Protein AF-A0A377A702-F1 (afdb_monomer_lite)

Structure (mmCIF, N/CA/C/O backbone):
data_AF-A0A377A702-F1
#
_entry.id   AF-A0A377A702-F1
#
loop_
_atom_site.group_PDB
_atom_site.id
_atom_site.type_symbol
_atom_site.label_atom_id
_atom_site.label_alt_id
_atom_site.label_comp_id
_atom_site.label_asym_id
_atom_site.label_entity_id
_atom_site.label_seq_id
_ato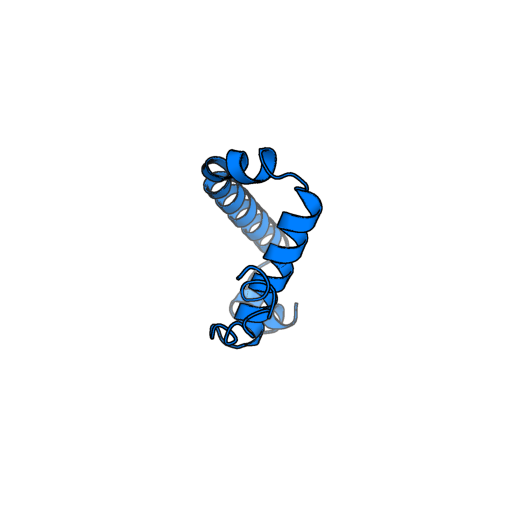m_site.pdbx_PDB_ins_code
_atom_site.Cartn_x
_atom_site.Cartn_y
_atom_site.Cartn_z
_atom_site.occupancy
_atom_site.B_iso_or_equiv
_atom_site.auth_seq_id
_atom_site.auth_comp_id
_atom_site.auth_asym_id
_atom_site.auth_atom_id
_atom_site.pdbx_PDB_model_num
ATOM 1 N N . MET A 1 1 ? 5.188 -12.843 -9.836 1.00 70.31 1 MET A N 1
ATOM 2 C CA . MET A 1 1 ? 4.988 -11.473 -10.349 1.00 70.31 1 MET A CA 1
ATOM 3 C C . MET A 1 1 ? 5.405 -11.469 -11.803 1.00 70.31 1 MET A C 1
ATOM 5 O O . MET A 1 1 ? 6.554 -11.789 -12.070 1.00 70.31 1 MET A O 1
ATOM 9 N N . ALA A 1 2 ? 4.479 -11.212 -12.724 1.00 87.31 2 ALA A N 1
ATOM 10 C CA . ALA A 1 2 ? 4.804 -11.178 -14.151 1.00 87.31 2 ALA A CA 1
ATOM 11 C C . ALA A 1 2 ? 5.660 -9.945 -14.500 1.00 87.31 2 ALA A C 1
ATOM 13 O O . ALA A 1 2 ? 6.609 -10.048 -15.270 1.00 87.31 2 ALA A O 1
ATOM 14 N N . ASP A 1 3 ? 5.403 -8.821 -13.830 1.00 90.25 3 ASP A N 1
ATOM 15 C CA . ASP A 1 3 ? 6.035 -7.520 -14.099 1.00 90.25 3 ASP A CA 1
ATOM 16 C C . ASP A 1 3 ? 7.539 -7.472 -13.785 1.00 90.25 3 ASP A C 1
ATOM 18 O O . ASP A 1 3 ? 8.237 -6.567 -14.225 1.00 90.25 3 ASP A O 1
ATOM 22 N N . GLY A 1 4 ? 8.065 -8.456 -13.048 1.00 90.31 4 GLY A N 1
ATOM 23 C CA . GLY A 1 4 ? 9.502 -8.584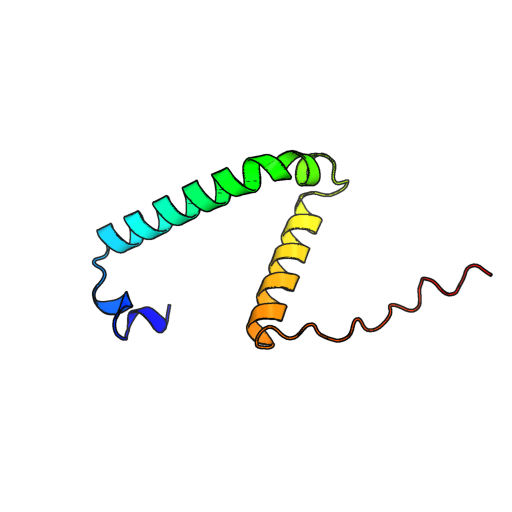 -12.783 1.00 90.31 4 GLY A CA 1
ATOM 24 C C . GLY A 1 4 ? 10.313 -9.125 -13.966 1.00 90.31 4 GLY A C 1
ATOM 25 O O . GLY A 1 4 ? 11.539 -9.099 -13.916 1.00 90.31 4 GLY A O 1
ATOM 26 N N . LEU A 1 5 ? 9.655 -9.631 -15.017 1.00 92.19 5 LEU A N 1
ATOM 27 C CA . LEU A 1 5 ? 10.315 -10.192 -16.204 1.00 92.19 5 LEU A CA 1
ATOM 28 C C . LEU A 1 5 ? 10.711 -9.126 -17.234 1.00 92.19 5 LEU A C 1
ATOM 30 O O . LEU A 1 5 ? 11.489 -9.417 -18.140 1.00 92.19 5 LEU A O 1
ATOM 34 N N . TYR A 1 6 ? 10.200 -7.903 -17.089 1.00 91.25 6 TYR A N 1
ATOM 35 C CA . TYR A 1 6 ? 10.465 -6.787 -17.988 1.00 91.25 6 TYR A CA 1
ATOM 36 C C . TYR A 1 6 ? 11.018 -5.586 -17.202 1.00 91.25 6 TYR A C 1
ATOM 38 O O . TYR A 1 6 ? 10.737 -5.434 -16.007 1.00 91.25 6 TYR A O 1
ATOM 46 N N . PRO A 1 7 ? 11.831 -4.723 -17.836 1.00 93.31 7 PRO A N 1
ATOM 47 C CA . PRO A 1 7 ? 12.296 -3.500 -17.194 1.00 93.31 7 PRO A CA 1
ATOM 48 C C . PRO A 1 7 ? 11.108 -2.583 -16.863 1.00 93.31 7 PRO A C 1
ATOM 50 O O . PRO A 1 7 ? 10.095 -2.584 -17.553 1.00 93.31 7 PRO A O 1
ATOM 53 N N . VAL A 1 8 ? 11.177 -1.757 -15.819 1.00 93.25 8 VAL A N 1
ATOM 54 C CA . VAL A 1 8 ? 12.338 -1.439 -14.958 1.00 93.25 8 VAL A CA 1
ATOM 55 C C . VAL A 1 8 ? 12.505 -2.361 -13.747 1.00 93.25 8 VAL A C 1
ATOM 57 O O . VAL A 1 8 ? 13.552 -2.344 -13.102 1.00 93.25 8 VAL A O 1
ATOM 60 N N . LEU A 1 9 ? 11.494 -3.174 -13.425 1.00 89.00 9 LEU A N 1
ATOM 61 C CA . LEU A 1 9 ? 11.504 -3.994 -12.212 1.00 89.00 9 LEU A CA 1
ATOM 62 C C . LEU A 1 9 ? 12.484 -5.172 -12.324 1.00 89.00 9 LEU A C 1
ATOM 64 O O . LEU A 1 9 ? 13.047 -5.594 -11.317 1.00 89.00 9 LEU A O 1
ATOM 68 N N . SER A 1 10 ? 12.771 -5.630 -13.547 1.00 89.19 10 SER A N 1
ATOM 69 C CA . SER A 1 10 ? 13.788 -6.653 -13.822 1.00 89.19 10 SER A CA 1
ATOM 70 C C . SER A 1 10 ? 15.229 -6.213 -13.520 1.00 89.19 10 SER A C 1
ATOM 72 O O . SER A 1 10 ? 16.118 -7.057 -13.451 1.00 89.19 10 SER A O 1
ATOM 74 N N . TRP A 1 11 ? 15.495 -4.910 -13.358 1.00 93.69 11 TRP A N 1
ATOM 75 C CA . TRP A 1 11 ? 16.819 -4.403 -12.963 1.00 93.69 11 TRP A CA 1
ATOM 76 C C . TRP A 1 11 ? 17.063 -4.494 -11.453 1.00 93.69 11 TRP A C 1
ATOM 78 O O . TRP A 1 11 ? 18.192 -4.313 -10.994 1.00 93.69 11 TRP A O 1
ATOM 88 N N . LEU A 1 12 ? 16.015 -4.768 -10.673 1.00 92.25 12 LEU A N 1
ATOM 89 C CA . LEU A 1 12 ? 16.085 -4.820 -9.223 1.00 92.25 12 LEU A CA 1
ATOM 90 C C . LEU A 1 12 ? 16.722 -6.135 -8.768 1.00 92.25 12 LEU A C 1
ATOM 92 O O . LEU A 1 12 ? 16.220 -7.222 -9.051 1.00 92.25 12 LEU A O 1
ATOM 96 N N . THR A 1 13 ? 17.821 -6.051 -8.018 1.00 92.44 13 THR A N 1
ATOM 97 C CA . THR A 1 13 ? 18.408 -7.245 -7.397 1.00 92.44 13 THR A CA 1
ATOM 98 C C . THR A 1 13 ? 17.495 -7.773 -6.287 1.00 92.44 13 THR A C 1
ATOM 100 O O . THR A 1 13 ? 16.674 -7.040 -5.724 1.00 92.44 13 THR A O 1
ATOM 103 N N . TRP A 1 14 ? 17.635 -9.054 -5.935 1.00 93.25 14 TRP A N 1
ATOM 104 C CA . TRP A 1 14 ? 16.805 -9.672 -4.895 1.00 93.25 14 TRP A CA 1
ATOM 105 C C . TRP A 1 14 ? 16.868 -8.927 -3.543 1.00 93.25 14 TRP A C 1
ATOM 107 O O . TRP A 1 14 ? 15.805 -8.588 -3.021 1.00 93.25 14 TRP A O 1
ATOM 117 N N . PRO A 1 15 ? 18.051 -8.542 -3.008 1.00 96.00 15 PRO A N 1
ATOM 118 C CA . PRO A 1 15 ? 18.110 -7.741 -1.782 1.00 96.00 15 PRO A CA 1
ATOM 119 C C . PRO A 1 15 ? 17.435 -6.372 -1.924 1.00 96.00 15 PRO A C 1
ATOM 121 O O . PRO A 1 15 ? 16.782 -5.904 -0.995 1.00 96.00 15 PRO A O 1
ATOM 124 N N . MET A 1 16 ? 17.548 -5.734 -3.094 1.00 95.31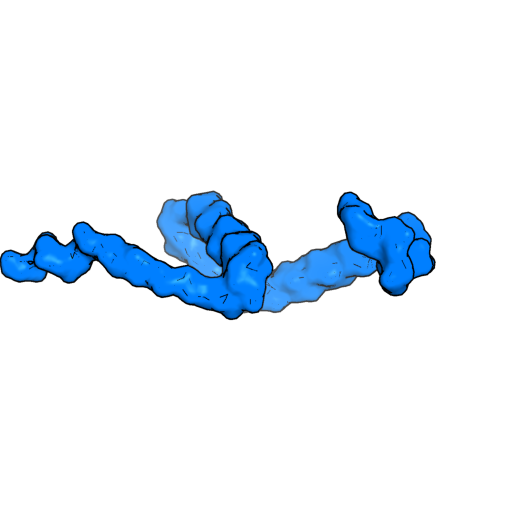 16 MET A N 1
ATOM 125 C CA . MET A 1 16 ? 16.921 -4.434 -3.339 1.00 95.31 16 MET A CA 1
ATOM 126 C C . MET A 1 16 ? 15.388 -4.545 -3.399 1.00 95.31 16 MET A C 1
ATOM 128 O O . MET A 1 16 ? 14.690 -3.667 -2.899 1.00 95.31 16 MET A O 1
ATOM 132 N N . SER A 1 17 ? 14.860 -5.658 -3.916 1.00 93.19 17 SER A N 1
ATOM 133 C CA . SER A 1 17 ? 13.423 -5.970 -3.902 1.00 93.19 17 SER A CA 1
ATOM 134 C C . SER A 1 17 ? 12.879 -6.107 -2.478 1.00 93.19 17 SER A C 1
ATOM 136 O O . SER A 1 17 ? 11.828 -5.552 -2.161 1.00 93.19 17 SER A O 1
ATOM 138 N N . VAL A 1 18 ? 13.625 -6.785 -1.599 1.00 95.56 18 VAL A N 1
ATOM 139 C CA . VAL A 1 18 ? 13.289 -6.899 -0.169 1.00 95.56 18 VAL A CA 1
ATOM 140 C C . VAL A 1 18 ? 13.355 -5.533 0.523 1.00 95.56 18 VAL A C 1
ATOM 142 O O . VAL A 1 18 ? 12.463 -5.194 1.304 1.00 95.56 18 VAL A O 1
ATOM 145 N N . GLY A 1 19 ? 14.370 -4.722 0.206 1.00 97.19 19 GLY A N 1
ATOM 146 C CA . GLY A 1 19 ? 14.492 -3.353 0.710 1.00 97.19 19 GLY A CA 1
ATOM 147 C C . GLY A 1 19 ? 13.295 -2.481 0.323 1.00 97.19 19 GLY A C 1
ATOM 148 O O . GLY A 1 19 ? 12.694 -1.856 1.193 1.00 97.19 19 GLY A O 1
ATOM 149 N N . LYS A 1 20 ? 12.892 -2.506 -0.956 1.00 95.38 20 LYS A N 1
ATOM 150 C CA . LYS A 1 20 ? 11.705 -1.795 -1.454 1.00 95.38 20 LYS A CA 1
ATOM 151 C C . LYS A 1 20 ? 10.444 -2.200 -0.685 1.00 95.38 20 LYS A C 1
ATOM 153 O O . LYS A 1 20 ? 9.765 -1.333 -0.148 1.00 95.38 20 LYS A O 1
ATOM 158 N N . TRP A 1 21 ? 10.167 -3.503 -0.597 1.00 95.44 21 TRP A N 1
ATOM 159 C CA . TRP A 1 21 ? 8.995 -4.023 0.116 1.00 95.44 21 TRP A CA 1
ATOM 160 C C . TRP A 1 21 ? 8.962 -3.576 1.585 1.00 95.44 21 TRP A C 1
ATOM 162 O O . TRP A 1 21 ? 7.913 -3.196 2.099 1.00 95.44 21 TRP A O 1
ATOM 172 N N . THR A 1 22 ? 10.121 -3.571 2.247 1.00 97.56 22 THR A N 1
ATOM 173 C CA . THR A 1 22 ? 10.237 -3.148 3.649 1.00 97.56 22 THR A CA 1
ATOM 174 C C . THR A 1 22 ? 9.921 -1.662 3.816 1.00 97.56 22 THR A C 1
ATOM 176 O O . THR A 1 22 ? 9.166 -1.296 4.715 1.00 97.56 22 THR A O 1
ATOM 179 N N . LEU A 1 23 ? 10.467 -0.806 2.947 1.00 97.50 23 LEU A N 1
ATOM 180 C CA . LEU A 1 23 ? 10.227 0.639 2.989 1.00 97.50 23 LEU A CA 1
ATOM 181 C C . LEU A 1 23 ? 8.758 0.980 2.716 1.00 97.50 23 LEU A C 1
ATOM 183 O O . LEU A 1 23 ? 8.147 1.683 3.518 1.00 97.50 23 LEU A O 1
ATOM 187 N N . GLU A 1 24 ? 8.178 0.425 1.648 1.00 96.00 24 GLU A N 1
ATOM 188 C CA . GLU A 1 24 ? 6.759 0.618 1.312 1.00 96.00 24 GLU A CA 1
ATOM 189 C C . GLU A 1 24 ? 5.845 0.135 2.448 1.00 96.00 24 GLU A C 1
ATOM 191 O O . GLU A 1 24 ? 4.857 0.792 2.782 1.00 96.00 24 GLU A O 1
ATOM 196 N N . GLY A 1 25 ? 6.187 -0.990 3.085 1.00 95.06 25 GLY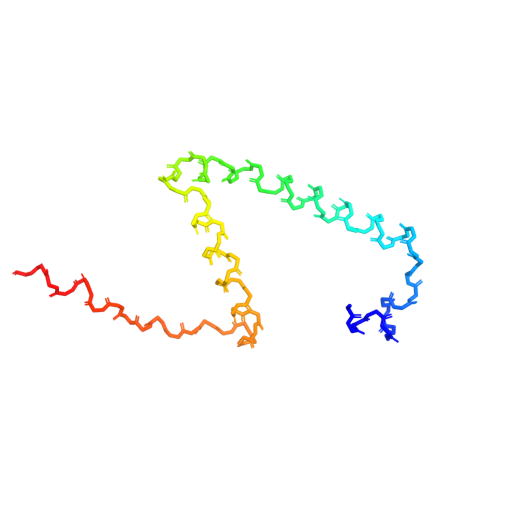 A N 1
ATOM 197 C CA . GLY A 1 25 ? 5.445 -1.527 4.224 1.00 95.06 25 GLY A CA 1
ATOM 198 C C . GLY A 1 25 ? 5.485 -0.616 5.454 1.00 95.06 25 GLY A C 1
ATOM 199 O O . GLY A 1 25 ? 4.446 -0.376 6.073 1.00 95.06 25 GLY A O 1
ATOM 200 N N . ILE A 1 26 ? 6.662 -0.080 5.796 1.00 97.38 26 ILE A N 1
ATOM 201 C CA . ILE A 1 26 ? 6.826 0.853 6.922 1.00 97.38 26 ILE A CA 1
ATOM 202 C C . ILE A 1 26 ? 6.064 2.150 6.655 1.00 97.38 26 ILE A C 1
ATOM 204 O O . ILE A 1 26 ? 5.323 2.602 7.526 1.00 97.38 26 ILE A O 1
ATOM 208 N N . GLU A 1 27 ? 6.208 2.726 5.462 1.00 96.25 27 GLU A N 1
ATOM 209 C CA . GLU A 1 27 ? 5.521 3.960 5.084 1.00 96.25 27 GLU A CA 1
ATOM 210 C C . GLU A 1 27 ? 3.999 3.784 5.121 1.00 96.25 27 GLU A C 1
ATOM 212 O O . GLU A 1 27 ? 3.298 4.569 5.760 1.00 96.25 27 GLU A O 1
ATOM 217 N N . THR A 1 28 ? 3.490 2.704 4.525 1.00 93.88 28 THR A N 1
ATOM 218 C CA . THR A 1 28 ? 2.055 2.394 4.546 1.00 93.88 28 THR A CA 1
ATOM 219 C C . THR A 1 28 ? 1.554 2.234 5.980 1.00 93.88 28 THR A C 1
ATOM 221 O O . THR A 1 28 ? 0.503 2.767 6.336 1.00 93.88 28 THR A O 1
ATOM 224 N N . ARG A 1 29 ? 2.299 1.532 6.847 1.00 93.31 29 ARG A N 1
ATOM 225 C CA . ARG A 1 29 ? 1.894 1.368 8.250 1.00 93.31 29 ARG A CA 1
ATOM 226 C C . ARG A 1 29 ? 1.935 2.688 9.017 1.00 93.31 29 ARG A C 1
ATOM 228 O O . ARG A 1 29 ? 1.055 2.903 9.845 1.00 93.31 29 ARG A O 1
ATOM 235 N N . ALA A 1 30 ? 2.910 3.552 8.746 1.00 95.31 30 ALA A N 1
ATOM 236 C CA . ALA A 1 30 ? 2.992 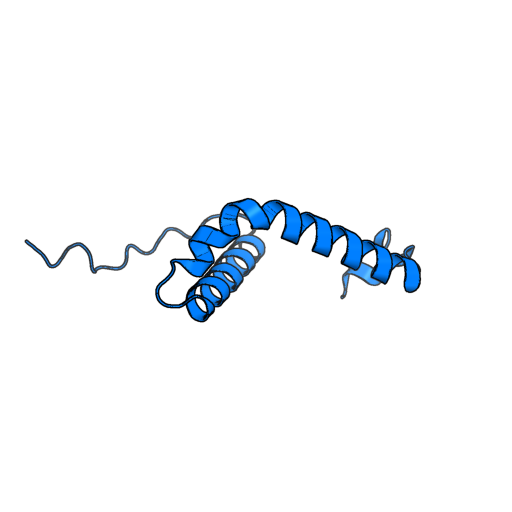4.875 9.353 1.00 95.31 30 ALA A CA 1
ATOM 237 C C . ALA A 1 30 ? 1.782 5.742 8.970 1.00 95.31 30 ALA A C 1
ATOM 239 O O . ALA A 1 30 ? 1.156 6.318 9.852 1.00 95.31 30 ALA A O 1
ATOM 240 N N . GLN A 1 31 ? 1.388 5.757 7.692 1.00 93.00 31 GLN A N 1
ATOM 241 C CA . GLN A 1 31 ? 0.196 6.480 7.224 1.00 93.00 31 GLN A CA 1
ATOM 242 C C . GLN A 1 31 ? -1.105 5.916 7.816 1.00 93.00 31 GLN A C 1
ATOM 244 O O . GLN A 1 31 ? -2.033 6.657 8.129 1.00 93.00 31 GLN A O 1
ATOM 249 N N . LEU A 1 32 ? -1.178 4.595 8.004 1.00 93.00 32 LEU A N 1
ATOM 250 C CA . LEU A 1 32 ? -2.340 3.944 8.610 1.00 93.00 32 LEU A CA 1
ATOM 251 C C . LEU A 1 32 ? -2.408 4.101 10.132 1.00 93.00 32 LEU A C 1
ATOM 253 O O . LEU A 1 32 ? -3.443 3.774 10.711 1.00 93.00 32 LEU A O 1
ATOM 257 N N . LEU A 1 33 ? -1.352 4.588 10.788 1.00 93.62 33 LEU A N 1
ATOM 258 C CA . LEU A 1 33 ? -1.331 4.750 12.241 1.00 93.62 33 LEU A CA 1
ATOM 259 C C . LEU A 1 33 ? -2.412 5.735 12.711 1.00 93.62 33 LEU A C 1
ATOM 261 O O . LEU A 1 33 ? -3.091 5.466 13.700 1.00 93.62 33 LEU A O 1
ATOM 265 N N . ASP A 1 34 ? -2.643 6.801 11.944 1.00 90.50 34 ASP A N 1
ATOM 266 C CA . ASP A 1 34 ? -3.694 7.789 12.215 1.00 90.50 34 ASP A CA 1
ATOM 267 C C . ASP A 1 34 ? -5.109 7.198 12.067 1.00 90.50 34 ASP A C 1
ATOM 269 O O . ASP A 1 34 ? -6.056 7.645 12.711 1.00 90.50 34 ASP A O 1
ATOM 273 N N . SER A 1 35 ? -5.258 6.155 11.244 1.00 87.69 35 SER A N 1
ATOM 274 C CA . SER A 1 35 ? -6.534 5.472 10.977 1.00 87.69 35 SER A CA 1
ATOM 275 C C . SER A 1 35 ? -6.734 4.193 11.800 1.00 87.69 35 SER A C 1
ATOM 277 O O . SER A 1 35 ? -7.801 3.580 11.739 1.00 87.69 35 SER A O 1
ATOM 279 N N . ASP A 1 36 ? -5.746 3.781 12.599 1.00 88.50 36 ASP A N 1
ATOM 280 C CA . ASP A 1 36 ? -5.773 2.529 13.371 1.00 88.50 36 ASP A CA 1
ATOM 281 C C . ASP A 1 36 ? -6.942 2.506 14.377 1.00 88.50 36 ASP A C 1
ATOM 283 O O . ASP A 1 36 ? -7.541 1.460 14.631 1.00 88.50 36 ASP A O 1
ATOM 287 N N . GLY A 1 37 ? -7.347 3.679 14.881 1.00 88.19 37 GLY A N 1
ATOM 288 C CA . GLY A 1 37 ? -8.509 3.834 15.760 1.00 88.19 37 GLY A CA 1
ATOM 289 C C . GLY A 1 37 ? -9.836 3.410 15.121 1.00 88.19 37 GLY A C 1
ATOM 290 O O . GLY A 1 37 ? -10.662 2.800 15.798 1.00 88.19 37 GLY A O 1
ATOM 291 N N . LEU A 1 38 ? -10.026 3.652 13.818 1.00 90.38 38 LEU A N 1
ATOM 292 C CA . LEU A 1 38 ? -11.238 3.243 13.094 1.00 90.38 38 LEU A CA 1
ATOM 293 C C . LEU A 1 38 ? -11.346 1.720 13.016 1.00 90.38 38 LEU A C 1
ATOM 295 O O . LEU A 1 38 ? -12.414 1.156 13.248 1.00 90.38 38 LEU A O 1
ATOM 299 N N . LEU A 1 39 ? -10.223 1.051 12.747 1.00 89.00 39 LEU A N 1
ATOM 300 C CA . LEU A 1 39 ? -10.174 -0.405 12.692 1.00 89.00 39 LEU A CA 1
ATOM 301 C C . LEU A 1 39 ? -10.436 -1.021 14.073 1.00 89.00 39 LEU A C 1
ATOM 303 O O . LEU A 1 39 ? -11.191 -1.985 14.187 1.00 89.00 39 LEU A O 1
ATOM 307 N N . ARG A 1 40 ? -9.862 -0.442 15.133 1.00 89.69 40 ARG A N 1
ATOM 308 C CA . ARG A 1 40 ? -10.010 -0.935 16.515 1.00 89.69 40 ARG A CA 1
ATOM 309 C C . ARG A 1 40 ? -11.399 -0.706 17.106 1.00 89.69 40 ARG A C 1
ATOM 311 O O . ARG A 1 40 ? -11.793 -1.455 17.992 1.00 89.69 40 ARG A O 1
ATOM 318 N N . GLN A 1 41 ? -12.120 0.307 16.633 1.00 91.69 41 GLN A N 1
ATOM 319 C CA . GLN A 1 41 ? -13.489 0.602 17.060 1.00 91.69 41 GLN A CA 1
ATOM 320 C C . GLN A 1 41 ? -14.548 -0.190 16.271 1.00 91.69 41 GLN A C 1
ATOM 322 O O . GLN A 1 41 ? -15.721 -0.196 16.654 1.00 91.69 41 GLN A O 1
ATOM 327 N N . SER A 1 42 ? -14.157 -0.849 15.175 1.00 87.62 42 SER A N 1
ATOM 328 C CA . SER A 1 42 ? -15.067 -1.660 14.368 1.00 87.62 42 SER A CA 1
ATOM 329 C C . SER A 1 42 ? -15.562 -2.894 15.132 1.00 87.62 42 SER A C 1
ATOM 331 O O . SER A 1 42 ? -14.847 -3.474 15.948 1.00 87.62 42 SER A O 1
ATOM 333 N N . SER A 1 43 ? -16.805 -3.305 14.862 1.00 88.69 43 SER A N 1
ATOM 334 C CA . SER A 1 43 ? -17.395 -4.483 15.512 1.00 88.69 43 SER A CA 1
ATOM 335 C C . SER A 1 43 ? -16.747 -5.797 15.062 1.00 88.69 43 SER A C 1
ATOM 337 O O . SER A 1 43 ? -16.748 -6.757 15.827 1.00 88.69 43 SER A O 1
AT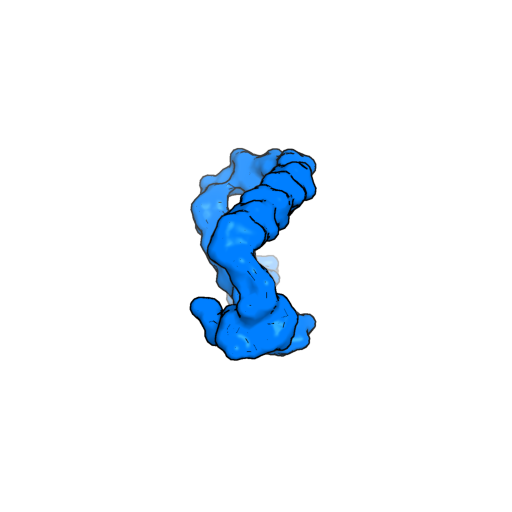OM 339 N N . ASP A 1 44 ? -16.224 -5.848 13.833 1.00 93.25 44 ASP A N 1
ATOM 340 C CA . ASP A 1 44 ? -15.485 -6.988 13.285 1.00 93.25 44 ASP A CA 1
ATOM 341 C C . ASP A 1 44 ? -14.307 -6.482 12.428 1.00 93.25 44 ASP A C 1
ATOM 343 O O . ASP A 1 44 ? -14.461 -6.209 11.229 1.00 93.25 44 ASP A O 1
ATOM 347 N N . PRO A 1 45 ? -13.114 -6.351 13.032 1.00 91.94 45 PRO A N 1
ATOM 348 C CA . PRO A 1 45 ? -11.931 -5.871 12.328 1.00 91.94 45 PRO A CA 1
ATOM 349 C C . PRO A 1 45 ? -11.489 -6.781 11.175 1.00 91.94 45 PRO A C 1
ATOM 351 O O . PRO A 1 45 ? -10.930 -6.297 10.190 1.00 91.94 45 PRO A O 1
ATOM 354 N N . TYR A 1 46 ? -11.725 -8.096 11.267 1.00 92.69 46 TYR A N 1
ATOM 355 C CA . TYR A 1 46 ? -11.307 -9.033 10.224 1.00 92.69 46 TYR A CA 1
ATOM 356 C C . TYR A 1 46 ? -12.161 -8.868 8.967 1.00 92.69 46 TYR A C 1
ATOM 358 O O . TYR A 1 46 ? -11.619 -8.765 7.863 1.00 92.69 46 TYR A O 1
ATOM 366 N N . ILE A 1 47 ? -13.487 -8.801 9.129 1.00 94.00 47 ILE A N 1
ATOM 367 C CA . ILE A 1 47 ? -14.410 -8.598 8.008 1.00 94.00 47 ILE A CA 1
ATOM 368 C C . ILE A 1 47 ? -14.181 -7.235 7.356 1.00 94.00 47 ILE A C 1
ATOM 370 O O . ILE A 1 47 ? -14.089 -7.172 6.132 1.00 94.00 47 ILE A O 1
ATOM 374 N N . MET A 1 48 ? -13.964 -6.179 8.146 1.00 93.25 48 MET A N 1
ATOM 375 C CA . MET A 1 48 ? -13.646 -4.848 7.618 1.00 93.25 48 MET A CA 1
ATOM 376 C C . MET A 1 48 ? -12.404 -4.863 6.710 1.00 93.25 48 MET A C 1
ATOM 378 O O . MET A 1 48 ? -12.445 -4.353 5.590 1.00 93.25 48 MET A O 1
ATOM 382 N N . VAL A 1 49 ? -11.299 -5.474 7.157 1.00 94.94 49 VAL A N 1
ATOM 383 C CA . VAL A 1 49 ? -10.064 -5.568 6.352 1.00 94.94 49 VAL A CA 1
ATOM 384 C C . VAL A 1 49 ? -10.276 -6.434 5.114 1.00 94.94 49 VAL A C 1
ATOM 386 O O . VAL A 1 49 ? -9.805 -6.088 4.030 1.00 94.94 49 VAL A O 1
ATOM 389 N N . ARG A 1 50 ? -10.993 -7.554 5.257 1.00 95.44 50 ARG A N 1
ATOM 390 C CA . ARG A 1 50 ? -11.314 -8.455 4.147 1.00 95.44 50 ARG A CA 1
ATOM 391 C C . ARG A 1 50 ? -12.111 -7.735 3.059 1.00 95.44 50 ARG A C 1
ATOM 393 O O . ARG A 1 50 ? -11.774 -7.857 1.885 1.00 95.44 50 ARG A O 1
ATOM 400 N N . GLU A 1 51 ? -13.150 -6.996 3.430 1.00 94.88 51 GLU A N 1
ATOM 401 C CA . GLU A 1 51 ? -13.972 -6.243 2.481 1.00 94.88 51 GLU A CA 1
ATOM 402 C C . GLU A 1 51 ? -13.175 -5.118 1.822 1.00 94.88 51 GLU A C 1
ATOM 404 O O . GLU A 1 51 ? -13.190 -5.011 0.598 1.00 94.88 51 GLU A O 1
ATOM 409 N N . ALA A 1 52 ? -12.401 -4.349 2.594 1.00 93.50 52 ALA A N 1
ATOM 410 C CA . ALA A 1 52 ? -11.527 -3.309 2.052 1.00 93.50 52 ALA A CA 1
ATOM 411 C C . ALA A 1 52 ? -10.498 -3.873 1.052 1.00 93.50 52 ALA A C 1
ATOM 413 O O . ALA A 1 52 ? -10.232 -3.257 0.016 1.00 93.50 52 ALA A O 1
ATOM 414 N N . TYR A 1 53 ? -9.950 -5.068 1.318 1.00 95.00 53 TYR A N 1
ATOM 415 C CA . TYR A 1 53 ? -9.062 -5.770 0.390 1.00 95.00 53 TYR A CA 1
ATOM 416 C C . TYR A 1 53 ? -9.759 -6.041 -0.947 1.00 95.00 53 TYR A C 1
ATOM 418 O O . TYR A 1 53 ? -9.212 -5.677 -1.990 1.00 95.00 53 TYR A O 1
ATOM 426 N N . PHE A 1 54 ? -10.958 -6.632 -0.933 1.00 95.38 54 PHE A N 1
ATOM 427 C CA . PHE A 1 54 ? -11.693 -6.934 -2.165 1.00 95.38 54 PHE A CA 1
ATOM 428 C C . PHE A 1 54 ? -12.144 -5.672 -2.897 1.00 95.38 54 PHE A C 1
ATOM 430 O O . PHE A 1 54 ? -11.917 -5.572 -4.096 1.00 95.38 54 PHE A O 1
ATOM 437 N N . GLN A 1 55 ? -12.667 -4.670 -2.187 1.00 94.00 55 GLN A N 1
ATOM 438 C CA . GLN A 1 55 ? -13.068 -3.391 -2.780 1.00 94.00 55 GLN A CA 1
ATOM 439 C C . GLN A 1 55 ? -11.911 -2.730 -3.541 1.00 94.00 55 GLN A C 1
ATOM 441 O O . GLN A 1 55 ? -12.083 -2.305 -4.683 1.00 94.00 55 GLN A O 1
ATOM 446 N N . ARG A 1 56 ? -10.706 -2.692 -2.951 1.00 93.69 56 ARG A N 1
ATOM 447 C CA . ARG A 1 56 ? -9.516 -2.139 -3.614 1.00 93.69 56 ARG A CA 1
ATOM 448 C C . ARG A 1 56 ? -9.093 -2.963 -4.832 1.00 93.69 56 ARG A C 1
ATOM 450 O O . ARG A 1 56 ? -8.748 -2.384 -5.859 1.00 93.69 56 ARG A O 1
ATOM 457 N N . HIS A 1 57 ? -9.056 -4.291 -4.716 1.00 93.19 57 HIS A N 1
ATOM 458 C CA . HIS A 1 57 ? -8.621 -5.153 -5.822 1.00 93.19 57 HIS A CA 1
ATOM 459 C C . HIS A 1 57 ? -9.610 -5.118 -6.986 1.00 93.19 57 HIS A C 1
ATOM 461 O O . HIS A 1 57 ? -9.179 -5.011 -8.132 1.00 93.19 57 HIS A O 1
ATOM 467 N N . ASP A 1 58 ? -10.910 -5.110 -6.695 1.00 93.31 58 ASP A N 1
ATOM 468 C CA . ASP A 1 58 ? -11.953 -4.944 -7.700 1.00 93.31 58 ASP A CA 1
ATOM 469 C C . ASP A 1 58 ? -11.840 -3.577 -8.374 1.00 93.31 58 ASP A C 1
ATOM 471 O O . ASP A 1 58 ? -11.857 -3.501 -9.597 1.00 93.31 58 ASP A O 1
ATOM 475 N N . PHE A 1 59 ? -11.659 -2.493 -7.618 1.00 92.94 59 PHE A N 1
ATOM 476 C CA . PHE A 1 59 ? -11.494 -1.155 -8.189 1.00 92.94 59 PHE A CA 1
ATOM 477 C C . PHE A 1 59 ? -10.335 -1.085 -9.196 1.00 92.94 59 PHE A C 1
ATOM 479 O O . PHE A 1 59 ? -10.501 -0.590 -10.309 1.00 92.94 59 PHE A O 1
ATOM 486 N N . ILE A 1 60 ? -9.178 -1.647 -8.837 1.00 93.06 60 ILE A N 1
ATOM 487 C CA . ILE A 1 60 ? -8.008 -1.703 -9.724 1.00 93.06 60 ILE A CA 1
ATOM 488 C C . ILE A 1 60 ? -8.292 -2.584 -10.948 1.00 93.06 60 ILE A C 1
ATOM 490 O O . ILE A 1 60 ? -7.941 -2.210 -12.066 1.00 93.06 60 ILE A O 1
ATOM 494 N N . ALA A 1 61 ? -8.961 -3.726 -10.764 1.00 91.25 61 ALA A N 1
ATOM 495 C CA . ALA A 1 61 ? -9.313 -4.633 -11.856 1.00 91.25 61 ALA A CA 1
ATOM 496 C C . ALA A 1 61 ? -10.314 -4.019 -12.853 1.00 91.25 61 ALA A C 1
ATOM 498 O O . ALA A 1 61 ? -10.277 -4.359 -14.032 1.00 91.25 61 ALA A O 1
ATOM 499 N N . ASN A 1 62 ? -11.172 -3.096 -12.405 1.00 91.00 62 ASN A N 1
ATOM 500 C CA . ASN A 1 62 ? -12.116 -2.361 -13.256 1.00 91.00 62 ASN A CA 1
ATOM 501 C C . ASN A 1 62 ? -11.532 -1.041 -13.798 1.00 91.00 62 ASN A C 1
ATOM 503 O O . ASN A 1 62 ? -12.278 -0.161 -14.211 1.00 91.00 62 ASN A O 1
ATOM 507 N N . GLY A 1 63 ? -10.205 -0.875 -13.788 1.00 88.50 63 GLY A N 1
ATOM 508 C CA . GLY A 1 63 ? -9.549 0.294 -14.383 1.00 88.50 63 GLY A CA 1
ATOM 509 C C . GLY A 1 63 ? -9.709 1.591 -13.587 1.00 88.50 63 GLY A C 1
ATOM 510 O O . GLY A 1 63 ? -9.488 2.668 -14.131 1.00 88.50 63 GLY A O 1
ATOM 511 N N . GLY A 1 64 ? -10.071 1.507 -12.305 1.00 84.62 64 GLY A N 1
ATOM 512 C CA . GLY A 1 64 ? -10.295 2.677 -11.458 1.00 84.62 64 GLY A CA 1
ATOM 513 C C . GLY A 1 64 ? -11.674 3.317 -11.625 1.00 84.62 64 GLY A C 1
ATOM 514 O O . GLY A 1 64 ? -11.896 4.426 -11.140 1.00 84.62 64 GLY A O 1
ATOM 515 N N . GLU A 1 65 ? -12.611 2.631 -12.281 1.00 82.25 65 GLU A N 1
ATOM 516 C CA . GLU A 1 65 ? -14.014 3.026 -12.272 1.00 82.25 65 GLU A CA 1
ATOM 517 C C . GLU A 1 65 ? -14.739 2.386 -11.087 1.00 82.25 65 GLU A C 1
ATOM 519 O O . GLU A 1 65 ? -14.602 1.195 -10.787 1.00 82.25 65 GLU A O 1
ATOM 524 N N . LEU A 1 66 ? -15.532 3.198 -10.390 1.00 76.25 66 LEU A N 1
ATOM 525 C CA . LEU A 1 66 ? -16.439 2.684 -9.376 1.00 76.25 66 LEU A CA 1
ATOM 526 C C . LEU A 1 66 ? -17.554 1.935 -10.099 1.00 76.25 66 LEU A C 1
ATOM 528 O O . LEU A 1 66 ? -18.281 2.529 -10.897 1.00 76.25 66 LEU A O 1
ATOM 532 N N . LYS A 1 67 ? -17.729 0.644 -9.792 1.00 68.00 67 LYS A N 1
ATOM 533 C CA . LYS A 1 67 ? -18.963 -0.040 -10.180 1.00 68.00 67 LYS A CA 1
ATOM 534 C C . LYS A 1 67 ? -20.130 0.779 -9.622 1.00 68.00 67 LYS A C 1
ATOM 536 O O . LYS A 1 67 ? -20.077 1.137 -8.438 1.00 68.00 67 LYS A O 1
ATOM 541 N N . PRO A 1 68 ? -21.157 1.098 -10.432 1.00 64.69 68 PRO A N 1
ATOM 542 C CA . PRO A 1 68 ? -22.384 1.667 -9.910 1.00 64.69 68 PRO A CA 1
ATOM 543 C C . PRO A 1 68 ? -22.813 0.801 -8.734 1.00 64.69 68 PRO A C 1
ATOM 545 O O . PRO A 1 68 ? -22.900 -0.419 -8.869 1.00 64.69 68 PRO A O 1
ATOM 548 N N . GLN A 1 69 ? -22.973 1.422 -7.568 1.00 57.84 69 GLN A N 1
ATOM 549 C CA . GLN A 1 69 ? -23.505 0.747 -6.398 1.00 57.84 69 GLN A CA 1
ATOM 550 C C . GLN A 1 69 ? -24.859 0.200 -6.847 1.00 57.84 69 GLN A C 1
ATOM 552 O O . GLN A 1 69 ? -25.786 0.982 -7.072 1.00 57.84 69 GLN A O 1
ATOM 557 N N . GLU A 1 70 ? -24.965 -1.110 -7.065 1.00 52.12 70 GLU A N 1
ATOM 558 C CA . GLU A 1 70 ? -26.264 -1.749 -7.181 1.00 52.12 70 GLU A CA 1
ATOM 559 C C . GLU A 1 70 ? -26.902 -1.479 -5.826 1.00 52.12 70 GLU A C 1
ATOM 561 O O . GLU A 1 70 ? -26.452 -1.985 -4.797 1.00 52.12 70 GLU A O 1
ATOM 566 N N . LYS A 1 71 ? -27.791 -0.484 -5.809 1.00 41.88 71 LYS A N 1
ATOM 567 C CA . LYS A 1 71 ? -28.395 0.078 -4.614 1.00 41.88 71 LYS A CA 1
ATOM 568 C C . LYS A 1 71 ? -29.076 -1.088 -3.917 1.00 41.88 71 LYS A C 1
ATOM 570 O O . LYS A 1 71 ? -30.169 -1.461 -4.314 1.00 41.88 71 LYS A O 1
ATOM 575 N N . SER A 1 72 ? -28.390 -1.694 -2.946 1.00 45.47 72 SER A N 1
ATOM 576 C CA . SER A 1 72 ? -28.915 -2.805 -2.164 1.00 45.47 72 SER A CA 1
ATOM 577 C C . SER A 1 72 ? -30.259 -2.343 -1.636 1.00 45.47 72 SER A C 1
ATOM 579 O O . SER A 1 72 ? -30.351 -1.391 -0.855 1.00 45.47 72 SER A O 1
ATOM 581 N N . GLU A 1 73 ? -31.294 -2.965 -2.177 1.00 47.25 73 GLU A N 1
ATOM 582 C CA . GLU A 1 73 ? -32.706 -2.743 -1.933 1.00 47.25 73 GLU A CA 1
ATOM 583 C C . GLU A 1 73 ? -33.010 -3.213 -0.504 1.00 47.25 73 GLU A C 1
ATOM 585 O O . GLU A 1 73 ? -33.604 -4.250 -0.253 1.00 47.25 73 GLU A O 1
ATOM 590 N N . ARG A 1 74 ? -32.438 -2.500 0.467 1.00 39.75 74 ARG A N 1
ATOM 591 C CA . ARG A 1 74 ? -32.542 -2.733 1.911 1.00 39.75 74 ARG A CA 1
ATOM 592 C C . ARG A 1 74 ? -32.787 -1.442 2.690 1.00 39.75 74 ARG A C 1
ATOM 594 O O . ARG A 1 74 ? -33.054 -1.503 3.879 1.00 39.75 74 ARG A O 1
ATOM 601 N N . ALA A 1 75 ? -32.728 -0.287 2.024 1.00 47.19 75 ALA A N 1
ATOM 602 C CA . ALA A 1 75 ? -33.026 1.020 2.615 1.00 47.19 75 ALA A CA 1
ATOM 603 C C . ALA A 1 75 ? -34.401 1.587 2.201 1.00 47.19 75 ALA A C 1
ATOM 605 O O . ALA A 1 75 ? -34.685 2.746 2.488 1.00 47.19 75 ALA A O 1
ATOM 606 N N . SER A 1 76 ? -35.242 0.804 1.511 1.00 45.59 76 SER A N 1
ATOM 607 C CA . SER A 1 76 ? -36.601 1.218 1.112 1.00 45.59 76 SER A CA 1
ATOM 608 C C . SER A 1 76 ? -37.727 0.432 1.792 1.00 45.59 76 SER A C 1
ATOM 610 O O . SER A 1 76 ? -38.883 0.724 1.517 1.00 45.59 76 SER A O 1
ATOM 612 N N . ASP A 1 77 ? -37.415 -0.492 2.706 1.00 49.19 77 ASP A N 1
ATOM 613 C CA . ASP A 1 77 ? -38.411 -1.214 3.514 1.00 49.19 77 ASP A CA 1
ATOM 614 C C . ASP A 1 77 ? -38.374 -0.733 4.976 1.00 49.19 77 ASP A C 1
ATOM 616 O O . ASP A 1 77 ? -38.052 -1.459 5.912 1.00 49.19 77 ASP A O 1
ATOM 620 N N . SER A 1 78 ? -38.584 0.568 5.160 1.00 46.41 78 SER A N 1
ATOM 621 C CA . SER A 1 78 ? -38.959 1.163 6.447 1.00 46.41 78 SER A CA 1
ATOM 622 C C . SER A 1 78 ? -39.701 2.470 6.159 1.00 46.41 78 SER A C 1
ATOM 624 O O . SER A 1 78 ? -39.162 3.566 6.343 1.00 46.41 78 SER A O 1
ATOM 626 N N . GLY A 1 79 ? -40.896 2.329 5.588 1.00 43.00 79 GLY A N 1
ATOM 627 C CA . GLY A 1 79 ? -41.904 3.378 5.447 1.00 43.00 79 GLY A CA 1
ATOM 628 C C . GLY A 1 79 ? -43.129 3.018 6.267 1.00 43.00 79 GLY A C 1
ATOM 629 O O . GLY A 1 79 ? -43.479 1.818 6.268 1.00 43.00 79 GLY A O 1
#

Radius of gyration: 18.68 Å; chains: 1; bounding box: 60×19×35 Å

Foldseek 3Di:
DVVCVDPDNVVADPVNVVVVVVVVVVVVVVVCVVVVVVLVPDPDNVVVVVVVVCLVVVCVVVVNDDDPPPPPPPVPPPD

InterPro domains:
  IPR007428 MlaA lipoprotein [PF04333] (6-58)
  IPR007428 MlaA lipoprotein [PTHR30035] (2-70)

Organism: Escherichia coli (NCBI:txid562)

Sequence (79 aa):
MADGLYPVLSWLTWPMSVGKWTLEGIETRAQLLDSDGLLRQSSDPYIMVREAYFQRHDFIANGGELKPQEKSERASDSG

pLDDT: mean 85.02, std 16.48, range [39.75, 97.56]

Secondary structure (DSSP, 8-state):
--GGGSTTGGG--HHHHHHHHHHHHHHHHHHHHTTHHHHHHSS-HHHHHHHHHHHHHHHHHTTTPPPP----TTSSS--